Protein AF-B0G1Y6-F1 (afdb_monomer)

Solvent-accessible surface area (backbone atoms only — not comparable to full-atom values): 2557 Å² total; per-residue (Å²): 136,57,72,65,59,52,23,60,78,68,66,52,96,47,66,69,67,51,51,69,76,51,80,84,77,50,73,69,57,50,51,54,53,53,53,66,74,76,108

Foldseek 3Di:
DDLVVVCVVVVDPDSVVSCVPDDDDDPVNVVVVVVVVVD

pLDDT: mean 96.58, std 3.18, range [81.94, 98.38]

Organism: NCBI:txid411461

Radius of gyration: 12.61 Å; Cα contacts (8 Å, |Δi|>4): 14; chains: 1; bounding box: 30×17×27 Å

Sequence (39 aa):
MNPKDLQYIMGHSNVSITMNWYAHASIDTAKSEVQRLIA

Secondary structure (DSSP, 8-state):
--HHHHHHHHT-SSHHHHHTTSPPPPHHHHHHHHHHHH-

Mean predicted aligned error: 2.61 Å

Nearest PDB structures (foldseek):
  6emy-assembly1_B  TM=9.663E-01  e=1.080E-03  Enterococcus faecalis
  6emy-assembly1_A  TM=9.299E-01  e=1.709E-03  Enterococc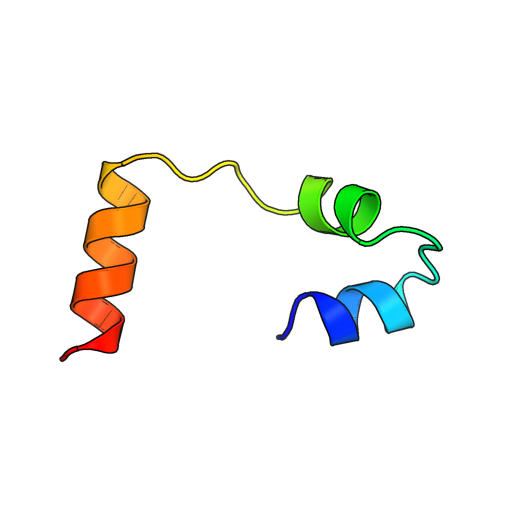us faecalis
  6en1-assembly1_A  TM=9.865E-01  e=2.919E-03  Enterococcus faecalis
  6en0-assembly1_B  TM=9.790E-01  e=3.151E-03  Enterococcus faecalis

InterPro domains:
  IPR011010 DNA breaking-rejoining enzyme, catalytic core [SSF56349] (2-35)
  IPR013762 Integrase-like, catalytic domain superfamily [G3DSA:1.10.443.10] (1-38)

Structure (mmCIF, N/CA/C/O backbone):
data_AF-B0G1Y6-F1
#
_entry.id   AF-B0G1Y6-F1
#
loop_
_atom_site.group_PDB
_atom_site.id
_atom_site.type_symbol
_atom_site.label_atom_id
_atom_site.label_alt_id
_atom_site.label_comp_id
_atom_site.label_asym_id
_atom_site.label_entity_id
_atom_site.label_seq_id
_atom_site.pdbx_PDB_ins_code
_atom_site.Cartn_x
_atom_site.Cartn_y
_atom_site.Cartn_z
_atom_site.occupancy
_atom_site.B_iso_or_equiv
_atom_site.auth_seq_id
_atom_site.auth_comp_id
_atom_site.auth_asym_id
_atom_site.auth_atom_id
_atom_site.pdbx_PDB_model_num
ATOM 1 N N . MET A 1 1 ? -8.532 -4.871 -6.825 1.00 84.94 1 MET A N 1
ATOM 2 C CA . MET A 1 1 ? -7.228 -4.875 -7.523 1.00 84.94 1 MET A CA 1
ATOM 3 C C . MET A 1 1 ? -6.127 -4.987 -6.482 1.00 84.94 1 MET A C 1
ATOM 5 O O . MET A 1 1 ? -6.175 -4.230 -5.517 1.00 84.94 1 MET A O 1
ATOM 9 N N . ASN A 1 2 ? -5.200 -5.938 -6.621 1.00 94.38 2 ASN A N 1
ATOM 10 C CA . ASN A 1 2 ? -4.087 -6.100 -5.681 1.00 94.38 2 ASN A CA 1
ATOM 11 C C . ASN A 1 2 ? -2.982 -5.0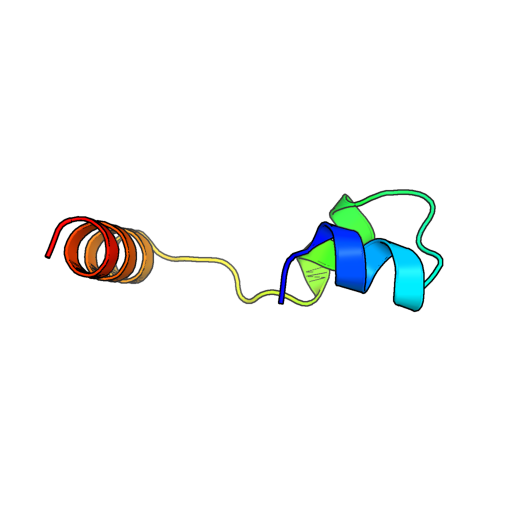66 -6.004 1.00 94.38 2 ASN A C 1
ATOM 13 O O . ASN A 1 2 ? -2.671 -4.880 -7.183 1.00 94.38 2 ASN A O 1
ATOM 17 N N . PRO A 1 3 ? -2.355 -4.408 -5.008 1.00 96.38 3 PRO A N 1
ATOM 18 C CA . PRO A 1 3 ? -1.228 -3.497 -5.240 1.00 96.38 3 PRO A CA 1
ATOM 19 C C . PRO A 1 3 ? -0.065 -4.103 -6.044 1.00 96.38 3 PRO A C 1
ATOM 21 O O . PRO A 1 3 ? 0.653 -3.371 -6.723 1.00 96.38 3 PRO A O 1
ATOM 24 N N . LYS A 1 4 ? 0.127 -5.429 -6.003 1.00 97.38 4 LYS A N 1
ATOM 25 C CA . LYS A 1 4 ? 1.138 -6.135 -6.808 1.00 97.38 4 LYS A CA 1
ATOM 26 C C . LYS A 1 4 ? 0.774 -6.238 -8.285 1.00 97.38 4 LYS A C 1
ATOM 28 O O . LYS A 1 4 ? 1.658 -6.061 -9.119 1.00 97.38 4 LYS A O 1
ATOM 33 N N . ASP A 1 5 ? -0.503 -6.427 -8.602 1.00 97.94 5 ASP A N 1
ATOM 34 C CA . ASP A 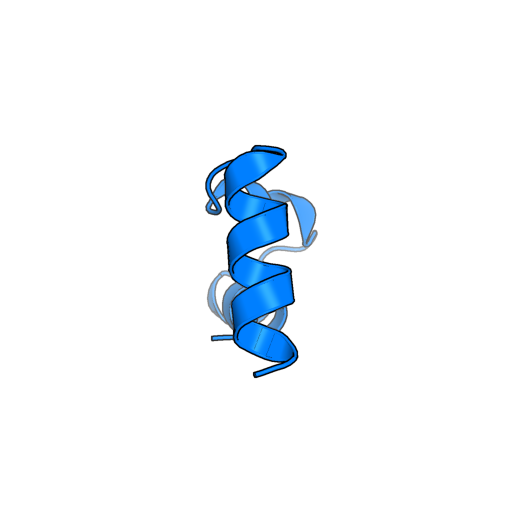1 5 ? -0.978 -6.398 -9.990 1.00 97.94 5 ASP A CA 1
ATOM 35 C C . ASP A 1 5 ? -0.761 -5.000 -10.575 1.00 97.94 5 ASP A C 1
ATOM 37 O O . ASP A 1 5 ? -0.221 -4.847 -11.667 1.00 97.94 5 ASP A O 1
ATOM 41 N N . LEU A 1 6 ? -1.099 -3.963 -9.798 1.00 97.44 6 LEU A N 1
ATOM 42 C CA . LEU A 1 6 ? -0.868 -2.580 -10.201 1.00 97.44 6 LEU A CA 1
ATOM 43 C C . LEU A 1 6 ? 0.630 -2.276 -10.340 1.00 97.44 6 LEU A C 1
ATOM 45 O O . LEU A 1 6 ? 1.029 -1.635 -11.303 1.00 97.44 6 LEU A O 1
ATOM 49 N N . GLN A 1 7 ? 1.476 -2.764 -9.426 1.00 98.38 7 GLN A N 1
ATOM 50 C CA . GLN A 1 7 ? 2.933 -2.630 -9.542 1.00 98.38 7 GLN A CA 1
ATOM 51 C C . GLN A 1 7 ? 3.449 -3.224 -10.858 1.00 98.38 7 GLN A C 1
ATOM 53 O O . GLN A 1 7 ? 4.275 -2.594 -11.516 1.00 98.38 7 GLN A O 1
ATOM 58 N N . TYR A 1 8 ? 2.967 -4.413 -11.227 1.00 98.06 8 TYR A N 1
ATOM 59 C CA . TYR A 1 8 ? 3.356 -5.088 -12.460 1.00 98.06 8 TYR A CA 1
ATOM 60 C C . TYR A 1 8 ? 2.940 -4.286 -13.698 1.00 98.06 8 TYR A C 1
ATOM 62 O O . TYR A 1 8 ? 3.779 -4.020 -14.555 1.00 98.06 8 TYR A O 1
ATOM 70 N N . ILE A 1 9 ? 1.685 -3.827 -13.749 1.00 97.94 9 ILE A N 1
ATOM 71 C CA . ILE A 1 9 ? 1.162 -3.004 -14.853 1.00 97.94 9 ILE A CA 1
ATOM 72 C C . ILE A 1 9 ? 1.953 -1.697 -14.993 1.00 97.94 9 ILE A C 1
ATOM 74 O O . ILE A 1 9 ? 2.265 -1.275 -16.102 1.00 97.94 9 ILE A O 1
ATOM 78 N N . MET A 1 10 ? 2.296 -1.067 -13.870 1.00 97.31 10 MET A N 1
ATOM 79 C CA . MET A 1 10 ? 3.007 0.212 -13.847 1.00 97.31 10 MET A CA 1
ATOM 80 C C . MET A 1 10 ? 4.525 0.073 -14.054 1.00 97.31 10 MET A C 1
ATOM 82 O O . MET A 1 10 ? 5.214 1.080 -14.194 1.00 97.31 10 MET A O 1
ATOM 86 N N . GLY A 1 11 ? 5.073 -1.148 -14.047 1.00 98.06 11 GLY A N 1
ATOM 87 C CA . GLY A 1 11 ? 6.504 -1.395 -14.249 1.00 98.06 11 GLY A CA 1
ATOM 88 C C . GLY A 1 11 ? 7.410 -0.840 -13.143 1.00 98.06 11 GLY A C 1
ATOM 89 O O . GLY A 1 11 ? 8.589 -0.577 -13.378 1.00 98.06 11 GLY A O 1
ATOM 90 N N . HIS A 1 12 ? 6.889 -0.632 -11.930 1.00 98.38 12 HIS A N 1
ATOM 91 C CA . HIS A 1 12 ? 7.676 -0.061 -10.839 1.00 98.38 12 HIS A CA 1
ATOM 92 C C . HIS A 1 12 ? 8.630 -1.093 -10.225 1.00 98.38 12 HIS A C 1
ATOM 94 O O . HIS A 1 12 ? 8.215 -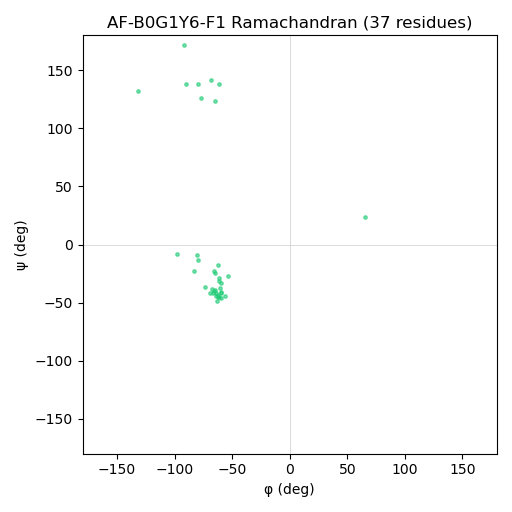2.145 -9.727 1.00 98.38 12 HIS A O 1
ATOM 100 N N . SER A 1 13 ? 9.914 -0.739 -10.162 1.00 97.38 13 SER A N 1
ATOM 101 C CA . SER A 1 13 ? 10.964 -1.556 -9.540 1.00 97.38 13 SER A CA 1
ATOM 102 C C . SER A 1 13 ? 10.794 -1.722 -8.025 1.00 97.38 13 SER A C 1
ATOM 104 O O . SER A 1 13 ? 11.281 -2.693 -7.452 1.00 97.38 13 SER A O 1
ATOM 106 N N . ASN A 1 14 ? 10.076 -0.804 -7.370 1.00 97.50 14 ASN A N 1
ATOM 107 C CA . ASN A 1 14 ? 9.804 -0.836 -5.937 1.00 97.50 14 ASN A CA 1
ATOM 108 C C . ASN A 1 14 ? 8.310 -0.603 -5.659 1.00 97.50 14 ASN A C 1
ATOM 110 O O . ASN A 1 14 ? 7.713 0.347 -6.167 1.00 97.50 14 ASN A O 1
ATOM 114 N N . VAL A 1 15 ? 7.719 -1.447 -4.806 1.00 97.56 15 VAL A N 1
ATOM 115 C CA . VAL A 1 15 ? 6.301 -1.373 -4.423 1.00 97.56 15 VAL A CA 1
ATOM 116 C C . VAL A 1 15 ? 5.944 -0.056 -3.728 1.00 97.56 15 VAL A C 1
ATOM 118 O O . VAL A 1 15 ? 4.821 0.413 -3.884 1.00 97.56 15 VAL A O 1
ATOM 121 N N . SER A 1 16 ? 6.887 0.584 -3.029 1.00 97.88 16 SER A N 1
ATOM 122 C CA . SER A 1 16 ? 6.647 1.867 -2.358 1.00 97.88 16 SER A CA 1
ATOM 123 C C . SER A 1 16 ? 6.218 2.968 -3.334 1.00 97.88 16 SER A C 1
ATOM 125 O O . SER A 1 16 ? 5.383 3.794 -2.988 1.00 97.88 16 SER A O 1
ATOM 127 N N . ILE A 1 17 ? 6.710 2.943 -4.580 1.00 97.88 17 ILE A N 1
ATOM 128 C CA . ILE A 1 17 ? 6.308 3.898 -5.626 1.00 97.88 17 ILE A CA 1
ATOM 129 C C . ILE A 1 17 ? 4.836 3.688 -6.001 1.00 97.88 17 ILE A C 1
ATOM 131 O O . ILE A 1 17 ? 4.084 4.648 -6.132 1.00 97.88 17 ILE A O 1
ATOM 135 N N . THR A 1 18 ? 4.400 2.430 -6.126 1.00 98.12 18 THR A N 1
ATOM 136 C CA . THR A 1 18 ? 2.987 2.097 -6.360 1.00 98.12 18 THR A CA 1
ATOM 137 C C . THR A 1 18 ? 2.116 2.499 -5.173 1.00 98.12 18 THR A C 1
ATOM 139 O O . THR A 1 18 ? 1.019 3.011 -5.370 1.00 98.12 18 THR A O 1
ATOM 142 N N . MET A 1 19 ? 2.601 2.314 -3.942 1.00 97.94 19 MET A N 1
ATOM 143 C CA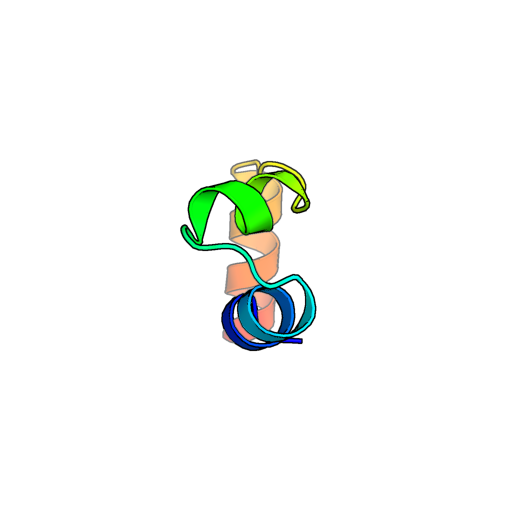 . MET A 1 19 ? 1.845 2.654 -2.734 1.00 97.94 19 MET A CA 1
ATOM 144 C C . MET A 1 19 ? 1.580 4.157 -2.583 1.00 97.94 19 MET A C 1
ATOM 146 O O . MET A 1 19 ? 0.564 4.514 -1.997 1.00 97.94 19 MET A O 1
ATOM 150 N N . ASN A 1 20 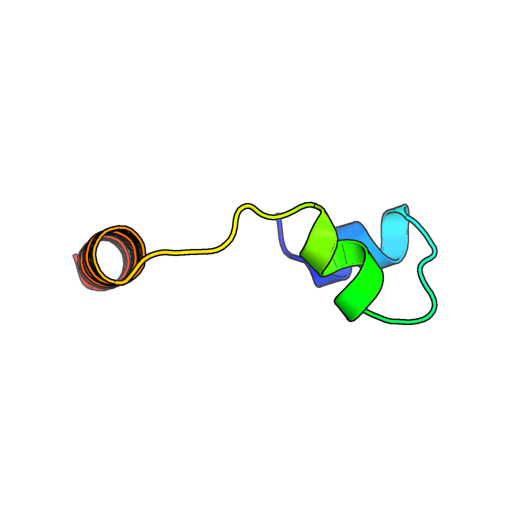? 2.404 5.028 -3.176 1.00 97.44 20 ASN A N 1
ATOM 151 C CA . ASN A 1 20 ? 2.162 6.478 -3.191 1.00 97.44 20 ASN A CA 1
ATOM 152 C C . ASN A 1 20 ? 0.864 6.881 -3.919 1.00 97.44 20 ASN A C 1
ATOM 154 O O . ASN A 1 20 ? 0.381 7.992 -3.722 1.00 97.44 20 ASN A O 1
ATOM 158 N N . TRP A 1 21 ? 0.292 5.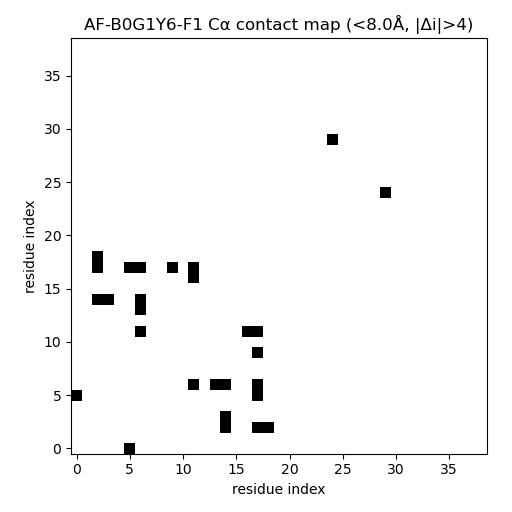999 -4.748 1.00 96.50 21 TRP A N 1
ATOM 159 C CA . TRP A 1 21 ? -1.008 6.218 -5.394 1.00 96.50 21 TRP A CA 1
ATOM 160 C C . TRP A 1 21 ? -2.205 5.940 -4.478 1.00 96.50 21 TRP A C 1
ATOM 162 O O . TRP A 1 21 ? -3.330 6.310 -4.811 1.00 96.50 21 TRP A O 1
ATOM 172 N N . TYR A 1 22 ? -1.989 5.288 -3.336 1.00 96.19 22 TYR A N 1
ATOM 173 C CA . TYR A 1 22 ? -3.034 5.045 -2.352 1.00 96.19 22 TYR A CA 1
ATOM 174 C C . TYR A 1 22 ? -3.082 6.199 -1.351 1.00 96.19 22 TYR A C 1
ATOM 176 O 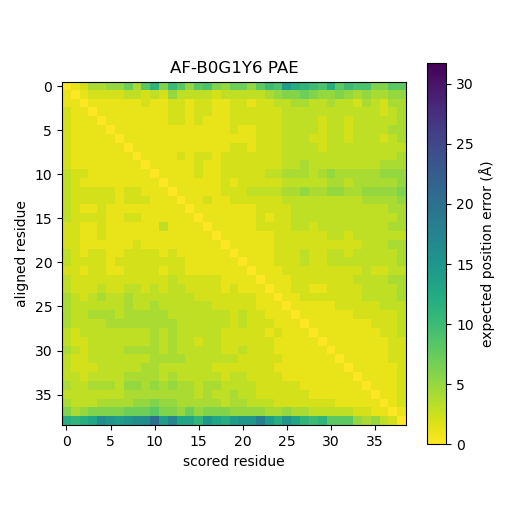O . TYR A 1 22 ? -2.052 6.670 -0.872 1.00 96.19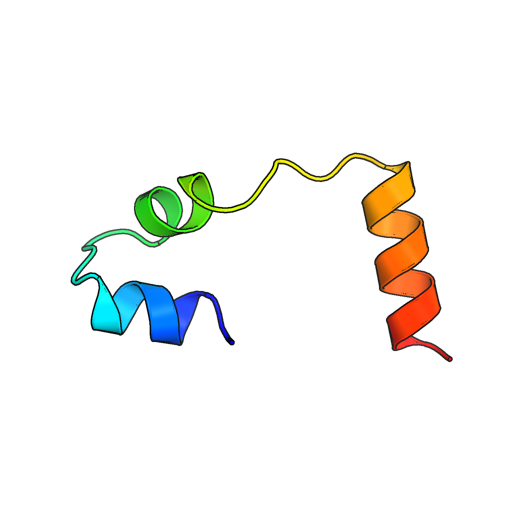 22 TYR A O 1
ATOM 184 N N . ALA A 1 23 ? -4.292 6.637 -0.999 1.00 96.50 23 ALA A N 1
ATOM 185 C CA . ALA A 1 23 ? -4.469 7.603 0.078 1.00 96.50 23 ALA A CA 1
ATOM 186 C C . ALA A 1 23 ? -3.959 7.016 1.403 1.00 96.50 23 ALA A C 1
ATOM 188 O O . ALA A 1 23 ? -4.218 5.851 1.717 1.00 96.50 23 ALA A O 1
ATOM 189 N N . HIS A 1 24 ? -3.256 7.829 2.194 1.00 96.69 24 HIS A N 1
ATOM 190 C CA . HIS A 1 24 ? -2.787 7.392 3.502 1.00 96.69 24 HIS A CA 1
ATOM 191 C C . HIS A 1 24 ? -3.985 7.124 4.418 1.00 96.69 24 HIS A C 1
ATOM 193 O O . HIS A 1 24 ? -4.820 8.001 4.639 1.00 96.69 24 HIS A O 1
ATOM 199 N N . ALA A 1 25 ? -4.065 5.910 4.959 1.00 96.75 25 ALA A N 1
ATOM 200 C CA . ALA A 1 25 ? -5.148 5.540 5.856 1.00 96.75 25 ALA A CA 1
ATOM 201 C C . ALA A 1 25 ? -5.042 6.301 7.186 1.00 96.75 25 ALA A C 1
ATOM 203 O O . ALA A 1 25 ? -3.948 6.500 7.722 1.00 96.75 25 ALA A O 1
ATOM 204 N N . SER A 1 26 ? -6.186 6.709 7.728 1.00 98.06 26 SER A N 1
ATOM 205 C CA . SER A 1 26 ? -6.298 7.131 9.119 1.00 98.06 26 SER A CA 1
ATOM 206 C C . SER A 1 26 ? -6.688 5.933 9.986 1.00 98.06 26 SER A C 1
ATOM 208 O O . SER A 1 26 ? -7.027 4.854 9.493 1.00 98.06 26 SER A O 1
ATOM 210 N N . ILE A 1 27 ? -6.665 6.116 11.305 1.00 97.94 27 ILE A N 1
ATOM 211 C CA . ILE A 1 27 ? -7.125 5.078 12.235 1.00 97.94 27 ILE A CA 1
ATOM 212 C C . ILE A 1 27 ? -8.606 4.751 11.995 1.00 97.94 27 ILE A C 1
ATOM 214 O O . ILE A 1 27 ? -8.995 3.586 12.066 1.00 97.94 27 ILE A O 1
ATOM 218 N N . ASP A 1 28 ? -9.427 5.752 11.680 1.00 97.81 28 ASP A N 1
ATOM 219 C CA . ASP A 1 28 ? -10.863 5.558 11.468 1.00 97.81 28 ASP A CA 1
ATOM 220 C C . ASP A 1 28 ? -11.145 4.763 10.190 1.00 97.81 28 ASP A C 1
ATOM 222 O O . ASP A 1 28 ? -11.958 3.836 10.208 1.00 97.81 28 ASP A O 1
ATOM 226 N N . THR A 1 29 ? -10.422 5.046 9.099 1.00 97.12 29 THR A N 1
ATOM 227 C CA . THR A 1 29 ? -10.565 4.267 7.860 1.00 97.12 29 THR A CA 1
ATOM 228 C C . THR A 1 29 ? -10.062 2.838 8.041 1.00 97.12 29 THR A C 1
ATOM 230 O O . THR A 1 29 ? -10.706 1.905 7.567 1.00 97.12 29 THR A O 1
ATOM 233 N N . ALA A 1 30 ? -8.973 2.637 8.791 1.00 97.25 30 ALA A N 1
ATOM 234 C CA . ALA A 1 30 ? -8.471 1.302 9.108 1.00 97.25 30 ALA A CA 1
ATOM 235 C C . ALA A 1 30 ? -9.486 0.477 9.920 1.00 97.25 30 ALA A C 1
ATOM 237 O O . ALA A 1 30 ? -9.719 -0.688 9.603 1.00 97.25 30 ALA A O 1
ATOM 238 N N . LYS A 1 31 ? -10.133 1.074 10.932 1.00 97.50 31 LYS A N 1
ATOM 239 C CA . LYS A 1 31 ? -11.179 0.402 11.725 1.00 97.50 31 LYS A CA 1
ATOM 240 C C . LYS A 1 31 ? -12.371 -0.015 10.867 1.00 97.50 31 LYS A C 1
ATOM 242 O O . LYS A 1 31 ? -12.827 -1.149 10.990 1.00 97.50 31 LYS A O 1
ATOM 247 N N . SER A 1 32 ? -12.840 0.883 9.999 1.00 97.44 32 SER A N 1
ATOM 248 C CA . SER A 1 32 ? -13.949 0.612 9.077 1.00 97.44 32 SER A CA 1
ATOM 249 C C . SER A 1 32 ? -13.636 -0.563 8.144 1.00 97.44 32 SER A C 1
ATOM 251 O O . SER A 1 32 ? -14.432 -1.493 8.020 1.00 97.44 32 SER A O 1
ATOM 253 N N . GLU A 1 33 ? -12.439 -0.585 7.549 1.00 96.50 33 GLU A N 1
ATOM 254 C CA . GLU A 1 33 ? -12.029 -1.680 6.663 1.00 96.50 33 GLU A CA 1
ATOM 255 C C . GLU A 1 33 ? -11.893 -3.016 7.402 1.00 96.50 33 GLU A C 1
ATOM 257 O O . GLU A 1 33 ? -12.328 -4.042 6.884 1.00 96.50 33 GLU A O 1
ATOM 262 N N . VAL A 1 34 ? -11.351 -3.029 8.626 1.00 97.31 34 VAL A N 1
ATOM 263 C CA . VAL A 1 34 ? -11.280 -4.260 9.433 1.00 97.31 34 VAL A CA 1
ATOM 264 C C . VAL A 1 34 ? -12.679 -4.783 9.752 1.00 97.31 34 VAL A C 1
ATOM 266 O O . VAL A 1 34 ? -12.924 -5.972 9.578 1.00 97.31 34 VAL A O 1
ATOM 269 N N . GLN A 1 35 ? -13.608 -3.911 10.159 1.00 97.69 35 GLN A N 1
ATOM 270 C CA . GLN A 1 35 ? -15.004 -4.291 10.406 1.00 97.69 35 GLN A CA 1
ATOM 271 C C . GLN A 1 35 ? -15.673 -4.866 9.153 1.00 97.69 35 GLN A C 1
ATOM 273 O O . GLN A 1 35 ? -16.359 -5.879 9.243 1.00 97.69 35 GLN A O 1
ATOM 278 N N . ARG A 1 36 ? -15.428 -4.270 7.980 1.00 97.31 36 ARG A N 1
ATOM 279 C CA . ARG A 1 36 ? -15.941 -4.757 6.691 1.00 97.31 36 ARG A CA 1
ATOM 280 C C . ARG A 1 36 ? -15.435 -6.158 6.332 1.00 97.31 36 ARG A C 1
ATOM 282 O O . ARG A 1 36 ? -16.133 -6.878 5.634 1.00 97.31 36 ARG A O 1
ATOM 289 N N . LEU A 1 37 ? -14.220 -6.523 6.744 1.00 96.50 37 LEU A N 1
ATOM 290 C CA . LEU A 1 37 ? -13.601 -7.813 6.407 1.00 96.50 37 LEU A CA 1
ATOM 291 C C . LEU A 1 37 ? -14.025 -8.966 7.323 1.00 96.50 37 LEU A C 1
ATOM 293 O O . LEU A 1 37 ? -13.876 -10.121 6.932 1.00 96.50 37 LEU A O 1
ATOM 297 N N . ILE A 1 38 ? -14.485 -8.662 8.538 1.00 95.25 38 ILE A N 1
ATOM 298 C CA . ILE A 1 38 ? -14.917 -9.665 9.526 1.00 95.25 38 ILE A CA 1
ATOM 299 C C . ILE A 1 38 ? -16.437 -9.875 9.559 1.00 95.25 38 ILE A C 1
ATOM 301 O O . ILE A 1 38 ? -16.897 -10.764 10.274 1.00 95.25 38 ILE A O 1
ATOM 305 N N . ALA A 1 39 ? -17.191 -9.037 8.845 1.00 81.94 39 ALA A N 1
ATOM 306 C CA . ALA A 1 39 ? -18.632 -9.168 8.639 1.00 81.94 39 ALA A CA 1
ATOM 307 C C . ALA A 1 39 ? -18.929 -10.111 7.465 1.00 81.94 39 ALA A C 1
ATOM 309 O O . ALA A 1 39 ? -19.908 -10.880 7.584 1.00 81.94 39 ALA A O 1
#